Protein AF-A0A352L0N4-F1 (afdb_monomer_lite)

Secondary structure (DSSP, 8-state):
------------------HHHHHHHHHHHHHHHTT-TT--HHHHHHHHHHHHHHHHHH--------SSEEEEEE--SSTHHHHHHHHHT-TT--STTTTEEEEEEE----TT-TTHHHHHHHHHHHHHHTTSS-SSGGG--PPPEE-SSHHHHHHH-SEEEE--TT--

pLDDT: mean 77.25, std 16.48, range [34.75, 96.0]

Foldseek 3Di:
DDDDDPPPDDDDDPPPDPPVVVVVVVVVVVVVVVPDDDDPPVVVVVVVVVVVVVVVVPPDPPPPDDQAAEEEEEAQLDPCVLVVQCVLQWQPDDDPSRNYHYAEYEHDADPVDPCSVVSSVVRVVSLQVPQPDDPDPSRRTDRHYYDHDPVVRVVGGPYYDYDHPVRD

Radius of gyration: 30.78 Å; chains: 1; bounding box: 60×82×50 Å

Sequence (168 aa):
MRLQCHGKCCSDQPAEFPAELRLIILQQAIYLFFRGPEFSMSLWQTVFHASILTIAIFSSPQSGIADDFRIGILGIDNYGSVAYTEFLNRPRDEGDFAGVQVVAAWPVVSPDYPDSEKLQEQWKQQLLNLHQNPKDPLDTVPPIEIVNSLDELLAKCDGVMIFSLDGR

Structure (mmCIF, N/CA/C/O backbone):
data_AF-A0A352L0N4-F1
#
_entry.id   AF-A0A352L0N4-F1
#
loop_
_atom_site.group_PDB
_atom_site.id
_atom_site.type_symbol
_atom_site.label_atom_id
_atom_site.label_alt_id
_atom_site.label_comp_id
_atom_site.label_asym_id
_atom_site.label_entity_id
_atom_site.label_seq_id
_atom_site.pdbx_PDB_ins_code
_atom_site.Cartn_x
_atom_site.Cartn_y
_atom_site.Cartn_z
_atom_site.occupancy
_atom_site.B_iso_or_equiv
_atom_site.auth_seq_id
_atom_site.auth_comp_id
_atom_site.auth_asym_id
_atom_site.auth_atom_id
_atom_site.pdbx_PDB_model_num
ATOM 1 N N . MET A 1 1 ? -42.413 -60.903 -34.492 1.00 36.69 1 MET A N 1
ATOM 2 C CA . MET A 1 1 ? -42.782 -60.097 -33.310 1.00 36.69 1 MET A CA 1
ATOM 3 C C . MET A 1 1 ? -41.580 -60.096 -32.378 1.00 36.69 1 MET A C 1
ATOM 5 O O . MET A 1 1 ? -41.151 -61.165 -31.971 1.00 36.69 1 MET A O 1
ATOM 9 N N . ARG A 1 2 ? -40.950 -58.927 -32.194 1.00 35.44 2 ARG A N 1
ATOM 10 C CA . ARG A 1 2 ? -39.782 -58.703 -31.325 1.00 35.44 2 ARG A CA 1
ATOM 11 C C . ARG A 1 2 ? -40.119 -59.122 -29.894 1.00 35.44 2 ARG A C 1
ATOM 13 O O . ARG A 1 2 ? -41.038 -58.546 -29.325 1.00 35.44 2 ARG A O 1
ATOM 20 N N . LEU A 1 3 ? -39.335 -60.026 -29.318 1.00 34.75 3 LEU A N 1
ATOM 21 C CA . LEU A 1 3 ? -39.164 -60.129 -27.872 1.00 34.75 3 LEU A CA 1
ATOM 22 C C . LEU A 1 3 ? -37.663 -60.177 -27.592 1.00 34.75 3 LEU A C 1
ATOM 24 O O . LEU A 1 3 ? -36.931 -60.987 -28.159 1.00 34.75 3 LEU A O 1
ATOM 28 N N . GLN A 1 4 ? -37.232 -59.181 -26.822 1.00 37.12 4 GLN A N 1
ATOM 29 C CA . GLN A 1 4 ? -35.859 -58.850 -26.478 1.00 37.12 4 GLN A CA 1
ATOM 30 C C . GLN A 1 4 ? -35.063 -60.033 -25.914 1.00 37.12 4 GLN A C 1
ATOM 32 O O . GLN A 1 4 ? -35.543 -60.780 -25.065 1.00 37.12 4 GLN A O 1
ATOM 37 N N . CYS A 1 5 ? -33.782 -60.098 -26.285 1.00 36.62 5 CYS A N 1
ATOM 38 C CA . CYS A 1 5 ? -32.768 -60.762 -25.480 1.00 36.62 5 CYS A CA 1
ATOM 39 C C . CYS A 1 5 ? -32.762 -60.146 -24.069 1.00 36.62 5 CYS A C 1
ATOM 41 O O . CYS A 1 5 ? -32.379 -58.991 -23.892 1.00 36.62 5 CYS A O 1
ATOM 43 N N . HIS A 1 6 ? -33.153 -60.916 -23.058 1.00 43.44 6 HIS A N 1
ATOM 44 C CA . HIS A 1 6 ? -32.725 -60.705 -21.674 1.00 43.44 6 HIS A CA 1
ATOM 45 C C . HIS A 1 6 ? -31.901 -61.927 -21.264 1.00 43.44 6 HIS A C 1
ATOM 47 O O . HIS A 1 6 ? -32.293 -62.750 -20.439 1.00 43.44 6 HIS A O 1
ATOM 53 N N . GLY A 1 7 ? -30.762 -62.076 -21.946 1.00 41.41 7 GLY A N 1
ATOM 54 C CA . GLY A 1 7 ? -29.742 -63.058 -21.614 1.00 41.41 7 GLY A CA 1
ATOM 55 C C . GLY A 1 7 ? -29.094 -62.664 -20.296 1.00 41.41 7 GLY A C 1
ATOM 56 O O . GLY A 1 7 ? -28.171 -61.856 -20.271 1.00 41.41 7 GLY A O 1
ATOM 57 N N . LYS A 1 8 ? -29.598 -63.221 -19.193 1.00 43.47 8 LYS A N 1
ATOM 58 C CA . LYS A 1 8 ? -28.864 -63.266 -17.932 1.00 43.47 8 LYS A CA 1
ATOM 59 C C . LYS A 1 8 ? -27.649 -64.173 -18.145 1.00 43.47 8 LYS A C 1
ATOM 61 O O . LYS A 1 8 ? -27.758 -65.389 -18.028 1.00 43.47 8 LYS A O 1
ATOM 66 N N . CYS A 1 9 ? -26.512 -63.574 -18.495 1.00 36.41 9 CYS A N 1
ATOM 67 C CA . CYS A 1 9 ? -25.209 -64.189 -18.276 1.00 36.41 9 CYS A CA 1
ATOM 68 C C . CYS A 1 9 ? -25.047 -64.418 -16.771 1.00 36.41 9 CYS A C 1
ATOM 70 O O . CYS A 1 9 ? -25.049 -63.466 -15.991 1.00 36.41 9 CYS A O 1
ATOM 72 N N . CYS A 1 10 ? -24.919 -65.680 -16.370 1.00 38.50 10 CYS A N 1
ATOM 73 C CA . CYS A 1 10 ? -24.295 -66.017 -15.101 1.00 38.50 10 CYS A CA 1
ATOM 74 C C . CYS A 1 10 ? -22.790 -65.724 -15.180 1.00 38.50 10 CYS A C 1
ATOM 76 O O . CYS A 1 10 ? -22.154 -66.051 -16.176 1.00 38.50 10 CYS A O 1
ATOM 78 N N . SER A 1 11 ? -22.302 -65.131 -14.088 1.00 48.06 11 SER A N 1
ATOM 79 C CA . SER A 1 11 ? -20.929 -65.065 -13.566 1.00 48.06 11 SER A CA 1
ATOM 80 C C . SER A 1 11 ? -19.792 -64.655 -14.504 1.00 48.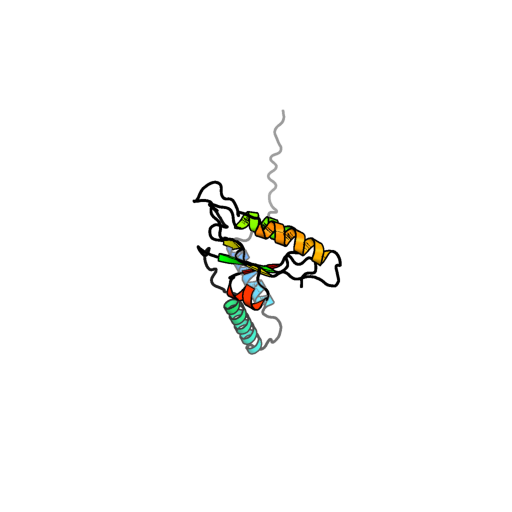06 11 SER A C 1
ATOM 82 O O . SER A 1 11 ? -19.257 -65.468 -15.245 1.00 48.06 11 SER A O 1
ATOM 84 N N . ASP A 1 12 ? -19.344 -63.411 -14.334 1.00 48.72 12 ASP A N 1
ATOM 85 C CA . ASP A 1 12 ? -18.036 -63.149 -13.716 1.00 48.72 12 ASP A CA 1
ATOM 86 C C . ASP A 1 12 ? -18.045 -61.718 -13.163 1.00 48.72 12 ASP A C 1
ATOM 88 O O . ASP A 1 12 ? -17.655 -60.750 -13.813 1.00 48.72 12 ASP A O 1
ATOM 92 N N . GLN A 1 13 ? -18.593 -61.565 -11.955 1.00 49.53 13 GLN A N 1
ATOM 93 C CA . GLN A 1 13 ? -18.420 -60.337 -11.185 1.00 49.53 13 GLN A CA 1
ATOM 94 C C . GLN A 1 13 ? -17.110 -60.479 -10.399 1.00 49.53 13 GLN A C 1
ATOM 96 O O . GLN A 1 13 ? -16.974 -61.465 -9.668 1.00 49.53 13 GLN A O 1
ATOM 101 N N . PRO A 1 14 ? -16.140 -59.552 -10.526 1.00 49.28 14 PRO A N 1
ATOM 102 C CA . PRO A 1 14 ? -14.970 -59.569 -9.660 1.00 49.28 14 PRO A CA 1
ATOM 103 C C . PRO A 1 14 ? -15.462 -59.439 -8.220 1.00 49.28 14 PRO A C 1
ATOM 105 O O . PRO A 1 14 ? -16.289 -58.575 -7.940 1.00 49.28 14 PRO A O 1
ATOM 108 N N . ALA A 1 15 ? -15.000 -60.331 -7.340 1.00 51.97 15 ALA A N 1
ATOM 109 C CA . ALA A 1 15 ? -15.407 -60.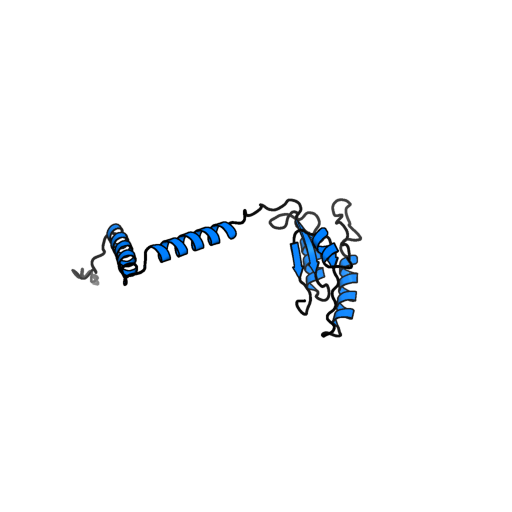387 -5.941 1.00 51.97 15 ALA A CA 1
ATOM 110 C C . ALA A 1 15 ? -15.374 -58.983 -5.317 1.00 51.97 15 ALA A C 1
ATOM 112 O O . ALA A 1 15 ? -14.309 -58.419 -5.055 1.00 51.97 15 ALA A O 1
ATOM 113 N N . GLU A 1 16 ? -16.552 -58.392 -5.131 1.00 54.41 16 GLU A N 1
ATOM 114 C CA . GLU A 1 16 ? -16.682 -57.060 -4.571 1.00 54.41 16 GLU A CA 1
ATOM 115 C C . GLU A 1 16 ? -16.522 -57.199 -3.059 1.00 54.41 16 GLU A C 1
ATOM 117 O O . GLU A 1 16 ? -17.453 -57.523 -2.323 1.00 54.41 16 GLU A O 1
ATOM 122 N N . PHE A 1 17 ? -15.275 -57.081 -2.604 1.00 58.28 17 PHE A N 1
ATOM 123 C CA . PHE A 1 17 ? -14.956 -57.190 -1.191 1.00 58.28 17 PHE A CA 1
ATOM 124 C C . PHE A 1 17 ? -15.689 -56.092 -0.401 1.00 58.28 17 PHE A C 1
ATOM 126 O O . PHE A 1 17 ? -15.662 -54.929 -0.824 1.00 58.28 17 PHE A O 1
ATOM 133 N N . PRO A 1 18 ? -16.313 -56.431 0.745 1.00 64.81 18 PRO A N 1
ATOM 134 C CA . PRO A 1 18 ? -17.021 -55.463 1.577 1.00 64.81 18 PRO A CA 1
ATOM 135 C C . PRO A 1 18 ? -16.088 -54.307 1.965 1.00 64.81 18 PRO A C 1
ATOM 137 O O . PRO A 1 18 ? -14.887 -54.512 2.145 1.00 64.81 18 PRO A O 1
ATOM 140 N N . ALA A 1 19 ? -16.625 -53.086 2.080 1.00 59.19 19 ALA A N 1
ATOM 141 C CA . ALA A 1 19 ? -15.852 -51.858 2.326 1.00 59.19 19 ALA A CA 1
ATOM 142 C C . ALA A 1 19 ? -14.904 -51.960 3.542 1.00 59.19 19 ALA A C 1
ATOM 144 O O . ALA A 1 19 ? -13.786 -51.449 3.508 1.00 59.19 19 ALA A O 1
ATOM 145 N N . GLU A 1 20 ? -15.320 -52.718 4.555 1.00 58.22 20 GLU A N 1
ATOM 146 C CA . GLU A 1 20 ? -14.542 -53.113 5.736 1.00 58.22 20 GLU A CA 1
ATOM 147 C C . GLU A 1 20 ? -13.204 -53.783 5.361 1.00 58.22 20 GLU A C 1
ATOM 149 O O . GLU A 1 20 ? -12.147 -53.472 5.908 1.00 58.22 20 GLU A O 1
ATOM 154 N N . LEU A 1 21 ? -13.219 -54.671 4.363 1.00 56.28 21 LEU A N 1
ATOM 155 C CA . LEU A 1 21 ? -12.042 -55.410 3.918 1.00 56.28 21 LEU A CA 1
ATOM 156 C C . LEU A 1 21 ? -11.104 -54.542 3.068 1.00 56.28 21 LEU A C 1
ATOM 158 O O . LEU A 1 21 ? -9.894 -54.748 3.098 1.00 56.28 21 LEU A O 1
ATOM 162 N N . ARG A 1 22 ? -11.630 -53.534 2.355 1.00 61.97 22 ARG A N 1
ATOM 163 C CA . ARG A 1 22 ? -10.803 -52.547 1.633 1.00 61.97 22 ARG A CA 1
ATOM 164 C C . ARG A 1 22 ? -9.991 -51.690 2.602 1.00 61.97 22 ARG A C 1
ATOM 166 O O . ARG A 1 22 ? -8.815 -51.450 2.346 1.00 61.97 22 ARG A O 1
ATOM 173 N N . LEU A 1 23 ? -10.596 -51.292 3.721 1.00 60.25 23 LEU A N 1
ATOM 174 C CA . LEU A 1 23 ? -9.931 -50.572 4.810 1.00 60.25 23 LEU A CA 1
ATOM 175 C C . LEU A 1 23 ? -8.853 -51.424 5.484 1.00 60.25 23 LEU A C 1
ATOM 177 O O . LEU A 1 23 ? -7.743 -50.941 5.686 1.00 60.25 23 LEU A O 1
ATOM 181 N N . ILE A 1 24 ? -9.125 -52.706 5.742 1.00 64.31 24 ILE A N 1
ATOM 182 C CA . ILE A 1 24 ? -8.130 -53.624 6.319 1.00 64.31 24 ILE A CA 1
ATOM 183 C C . ILE A 1 24 ? -6.965 -53.862 5.350 1.00 64.31 24 ILE A C 1
ATOM 185 O O . ILE A 1 24 ? -5.813 -53.859 5.777 1.00 64.31 24 ILE A O 1
ATOM 189 N N . ILE A 1 25 ? -7.227 -54.025 4.050 1.00 65.25 25 ILE A N 1
ATOM 190 C CA . ILE A 1 25 ? -6.171 -54.222 3.045 1.00 65.25 25 ILE A CA 1
ATOM 191 C C . ILE A 1 25 ? -5.328 -52.947 2.876 1.00 65.25 25 ILE A C 1
ATOM 193 O O . ILE A 1 25 ? -4.107 -53.049 2.804 1.00 65.25 25 ILE A O 1
ATOM 197 N N . LEU A 1 26 ? -5.932 -51.753 2.897 1.00 65.00 26 LEU A N 1
ATOM 198 C CA . LEU A 1 26 ? -5.203 -50.474 2.917 1.00 65.00 26 LEU A CA 1
ATOM 199 C C . LEU A 1 26 ? -4.365 -50.316 4.190 1.00 65.00 26 LEU A C 1
ATOM 201 O O . LEU A 1 26 ? -3.195 -49.947 4.117 1.00 65.00 26 LEU A O 1
ATOM 205 N N . GLN A 1 27 ? -4.929 -50.654 5.348 1.00 66.69 27 GLN A N 1
ATOM 206 C CA . GLN A 1 27 ? -4.236 -50.566 6.629 1.00 66.69 27 GLN A CA 1
ATOM 207 C C . GLN A 1 27 ? -3.076 -51.569 6.719 1.00 66.69 27 GLN A C 1
ATOM 209 O O . GLN A 1 27 ? -2.007 -51.224 7.221 1.00 66.69 27 GLN A O 1
ATOM 214 N N . GLN A 1 28 ? -3.228 -52.778 6.170 1.00 61.91 28 GLN A N 1
ATOM 215 C CA . GLN A 1 28 ? -2.142 -53.758 6.094 1.00 61.91 28 GLN A CA 1
ATOM 216 C C . GLN A 1 28 ? -1.099 -53.414 5.025 1.00 61.91 28 GLN A C 1
ATOM 218 O O . GLN A 1 28 ? 0.086 -53.638 5.257 1.00 61.91 28 GLN A O 1
ATOM 223 N N . ALA A 1 29 ? -1.489 -52.818 3.895 1.00 59.50 29 ALA A N 1
ATOM 224 C CA . ALA A 1 29 ? -0.552 -52.361 2.867 1.00 59.50 29 ALA A CA 1
ATOM 225 C C . ALA A 1 29 ? 0.318 -51.196 3.365 1.00 59.50 29 ALA A C 1
ATOM 227 O O . ALA A 1 29 ? 1.523 -51.196 3.128 1.00 59.50 29 ALA A O 1
ATOM 228 N N . ILE A 1 30 ? -0.259 -50.259 4.126 1.00 61.44 30 ILE A N 1
ATOM 229 C CA . ILE A 1 30 ? 0.482 -49.192 4.815 1.00 61.44 30 ILE A CA 1
ATOM 230 C C . ILE A 1 30 ? 1.436 -49.796 5.855 1.00 61.44 30 ILE A C 1
ATOM 232 O O . ILE A 1 30 ? 2.609 -49.435 5.904 1.00 61.44 30 ILE A O 1
ATOM 236 N N . TYR A 1 31 ? 0.972 -50.769 6.645 1.00 58.78 31 TYR A N 1
ATOM 237 C CA . TYR A 1 31 ? 1.802 -51.434 7.653 1.00 58.78 31 TYR A CA 1
ATOM 238 C C . TYR A 1 31 ? 2.969 -52.228 7.041 1.00 58.78 31 TYR A C 1
ATOM 240 O O . TYR A 1 31 ? 4.063 -52.235 7.596 1.00 58.78 31 TYR A O 1
ATOM 248 N N . LEU A 1 32 ? 2.768 -52.862 5.880 1.00 57.09 32 LEU A N 1
ATOM 249 C CA . LEU A 1 32 ? 3.817 -53.574 5.145 1.00 57.09 32 LEU A CA 1
ATOM 250 C C . LEU A 1 32 ? 4.762 -52.623 4.396 1.00 57.09 32 LEU A C 1
ATOM 252 O O . LEU A 1 32 ? 5.959 -52.896 4.348 1.00 57.09 32 LEU A O 1
ATOM 256 N N . PHE A 1 33 ? 4.271 -51.483 3.894 1.00 60.97 33 PHE A N 1
ATOM 257 C CA . PHE A 1 33 ? 5.111 -50.403 3.357 1.00 60.97 33 PHE A CA 1
ATOM 258 C C . PHE A 1 33 ? 6.024 -49.806 4.443 1.00 60.97 33 PHE A C 1
ATOM 260 O O . PHE A 1 33 ? 7.180 -49.488 4.178 1.00 60.97 33 PHE A O 1
ATOM 267 N N . PHE A 1 34 ? 5.550 -49.751 5.692 1.00 58.16 34 PHE A N 1
ATOM 268 C CA . PHE A 1 34 ? 6.340 -49.337 6.855 1.00 58.16 34 PHE A CA 1
ATOM 269 C C . PHE A 1 34 ? 7.201 -50.447 7.485 1.00 58.16 34 PHE A C 1
ATOM 271 O O . PHE A 1 34 ? 7.919 -50.182 8.447 1.00 58.16 34 PHE A O 1
ATOM 278 N N . ARG A 1 35 ? 7.189 -51.671 6.937 1.00 60.72 35 ARG A N 1
ATOM 279 C CA . ARG A 1 35 ? 7.970 -52.824 7.427 1.00 60.72 35 ARG A CA 1
ATOM 280 C C . ARG A 1 35 ? 9.213 -53.126 6.564 1.00 60.72 35 ARG A C 1
ATOM 282 O O . ARG A 1 35 ? 9.651 -54.272 6.497 1.00 60.72 35 ARG A O 1
ATOM 289 N N . GLY A 1 36 ? 9.765 -52.112 5.891 1.00 52.91 36 GLY A N 1
ATOM 290 C CA . GLY A 1 36 ? 11.082 -52.143 5.228 1.00 52.91 36 GLY A CA 1
ATOM 291 C C . GLY A 1 36 ? 12.245 -51.802 6.182 1.00 52.91 36 GLY A C 1
ATOM 292 O O . GLY A 1 36 ? 12.001 -51.276 7.263 1.00 52.91 36 GLY A O 1
ATOM 293 N N . PRO A 1 37 ? 13.501 -52.126 5.816 1.00 59.81 37 PRO A N 1
ATOM 294 C CA . PRO A 1 37 ? 14.515 -52.717 6.696 1.00 59.81 37 PRO A CA 1
ATOM 295 C C . PRO A 1 37 ? 15.044 -51.767 7.781 1.00 59.81 37 PRO A C 1
ATOM 297 O O . PRO A 1 37 ? 15.422 -50.643 7.482 1.00 59.81 37 PRO A O 1
ATOM 300 N N . GLU A 1 38 ? 15.103 -52.263 9.023 1.00 63.59 38 GLU A N 1
ATOM 301 C CA . GLU A 1 38 ? 15.930 -51.779 10.150 1.00 63.59 38 GLU A CA 1
ATOM 302 C C . GLU A 1 38 ? 16.066 -50.244 10.285 1.00 63.59 38 GLU A C 1
ATOM 304 O O . GLU A 1 38 ? 17.159 -49.707 10.475 1.00 63.59 38 GLU A O 1
ATOM 309 N N . PHE A 1 39 ? 14.959 -49.501 10.210 1.00 56.31 39 PHE A N 1
ATOM 310 C CA . PHE A 1 39 ? 14.968 -48.083 10.570 1.00 56.31 39 PHE A CA 1
ATOM 311 C C . PHE A 1 39 ? 14.881 -47.945 12.094 1.00 56.31 39 PHE A C 1
ATOM 313 O O . PHE A 1 39 ? 13.860 -48.254 12.705 1.00 56.31 39 PHE A O 1
ATOM 320 N N . SER A 1 40 ? 15.971 -47.483 12.714 1.00 68.44 40 SER A N 1
ATOM 321 C CA . SER A 1 40 ? 16.062 -47.224 14.157 1.00 68.44 40 SER A CA 1
ATOM 322 C C . SER A 1 40 ? 14.858 -46.415 14.658 1.00 68.44 40 SER A C 1
ATOM 324 O O . SER A 1 40 ? 14.572 -45.337 14.134 1.00 68.44 40 SER A O 1
ATOM 326 N N . MET A 1 41 ? 14.182 -46.903 15.708 1.00 62.41 41 MET A N 1
ATOM 327 C CA . MET A 1 41 ? 13.048 -46.244 16.386 1.00 62.41 41 MET A CA 1
ATOM 328 C C . MET A 1 41 ? 13.297 -44.757 16.704 1.00 62.41 41 MET A C 1
ATOM 330 O O . MET A 1 41 ? 12.360 -43.958 16.715 1.00 62.41 41 MET A O 1
ATOM 334 N N . SER A 1 42 ? 14.560 -44.376 16.920 1.00 70.12 42 SER A N 1
ATOM 335 C CA . SER A 1 42 ? 14.985 -42.992 17.153 1.00 70.12 42 SER A CA 1
ATOM 336 C C . SER A 1 42 ? 14.706 -42.072 15.959 1.00 70.12 42 SER A C 1
ATOM 338 O O . SER A 1 42 ? 14.293 -40.933 16.163 1.00 70.12 42 SER A O 1
ATOM 340 N N . LEU A 1 43 ? 14.872 -42.563 14.727 1.00 70.56 43 LEU A N 1
ATOM 341 C CA . LEU A 1 43 ? 14.665 -41.781 13.506 1.00 70.56 43 LEU A CA 1
ATOM 342 C C . LEU A 1 43 ? 13.176 -41.478 13.276 1.00 70.56 43 LEU A C 1
ATOM 344 O O . LEU A 1 43 ? 12.807 -40.421 12.778 1.00 70.56 43 LEU A O 1
ATOM 348 N N . TRP A 1 44 ? 12.302 -42.394 13.689 1.00 72.50 44 TRP A N 1
ATOM 349 C CA . TRP A 1 44 ? 10.856 -42.202 13.623 1.00 72.50 44 TRP A CA 1
ATOM 350 C C . TRP A 1 44 ? 10.352 -41.227 14.681 1.00 72.50 44 TRP A C 1
ATOM 352 O O . TRP A 1 44 ? 9.513 -40.378 14.385 1.00 72.50 44 TRP A O 1
ATOM 362 N N . GLN A 1 45 ? 10.898 -41.293 15.898 1.00 75.81 45 GLN A N 1
ATOM 363 C CA . GLN A 1 45 ? 10.604 -40.293 16.919 1.00 75.81 45 GLN A CA 1
ATOM 364 C C . GLN A 1 45 ? 11.040 -38.899 16.472 1.00 75.81 45 GLN A C 1
ATOM 366 O O . GLN A 1 45 ? 10.252 -37.969 16.606 1.00 75.81 45 GLN A O 1
ATOM 371 N N . THR A 1 46 ? 12.238 -38.723 15.912 1.00 79.06 46 THR A N 1
ATOM 372 C CA . THR A 1 46 ? 12.683 -37.390 15.476 1.00 79.06 46 THR A CA 1
ATOM 373 C C . THR A 1 46 ? 11.832 -36.843 14.337 1.00 79.06 46 THR A C 1
ATOM 375 O O . THR A 1 46 ? 11.451 -35.678 14.398 1.00 79.06 46 THR A O 1
ATOM 378 N N . VAL A 1 47 ? 11.456 -37.671 13.356 1.00 82.06 47 VAL A N 1
ATOM 379 C CA . VAL A 1 47 ? 10.554 -37.251 12.272 1.00 82.06 47 VAL A CA 1
ATOM 380 C C . VAL A 1 47 ? 9.184 -36.857 12.822 1.00 82.06 47 VAL A C 1
ATOM 382 O O . VAL A 1 47 ? 8.713 -35.770 12.511 1.00 82.06 47 VAL A O 1
ATOM 385 N N . PHE A 1 48 ? 8.577 -37.655 13.705 1.00 80.06 48 PHE A N 1
ATOM 386 C CA . PHE A 1 48 ? 7.283 -37.309 14.303 1.00 80.06 48 PHE A CA 1
ATOM 387 C C . PHE A 1 48 ? 7.326 -36.012 15.116 1.00 80.06 48 PHE A C 1
ATOM 389 O O . PHE A 1 48 ? 6.449 -35.165 14.955 1.00 80.06 48 PHE A O 1
ATOM 396 N N . HIS A 1 49 ? 8.344 -35.820 15.959 1.00 77.62 49 HIS A N 1
ATOM 397 C CA . HIS A 1 49 ? 8.479 -34.588 16.740 1.00 77.62 49 HIS A CA 1
ATOM 398 C C . HIS A 1 49 ? 8.769 -33.379 15.839 1.00 77.62 49 HIS A C 1
ATOM 400 O O . HIS A 1 49 ? 8.199 -32.314 16.062 1.00 77.62 49 HIS A O 1
ATOM 406 N N . ALA A 1 50 ? 9.586 -33.539 14.791 1.00 81.44 50 ALA A N 1
ATOM 407 C CA . ALA A 1 50 ? 9.838 -32.488 13.807 1.00 81.44 50 ALA A CA 1
ATOM 408 C C . ALA A 1 50 ? 8.565 -32.123 13.025 1.00 81.44 50 ALA A C 1
ATOM 410 O O . ALA A 1 50 ? 8.282 -30.942 12.820 1.00 81.44 50 ALA A O 1
ATOM 411 N N . SER A 1 51 ? 7.759 -33.114 12.636 1.00 79.06 51 SER A N 1
ATOM 412 C CA . SER A 1 51 ? 6.477 -32.894 11.962 1.00 79.06 51 SER A CA 1
ATOM 413 C C . SER A 1 51 ? 5.459 -32.202 12.871 1.00 79.06 51 SER A C 1
ATOM 415 O O . SER A 1 51 ? 4.822 -31.247 12.436 1.00 79.06 51 SER A O 1
ATOM 417 N N . ILE A 1 52 ? 5.346 -32.605 14.142 1.00 80.94 52 ILE A N 1
ATOM 418 C CA . ILE A 1 52 ? 4.462 -31.946 15.119 1.00 80.94 52 ILE A CA 1
ATOM 419 C C . ILE A 1 52 ? 4.913 -30.502 15.374 1.00 80.94 52 ILE A C 1
ATOM 421 O O . ILE A 1 52 ? 4.080 -29.598 15.377 1.00 80.94 52 ILE A O 1
ATOM 425 N N . LEU A 1 53 ? 6.221 -30.267 15.527 1.00 80.94 53 LEU A N 1
ATOM 426 C CA . LEU A 1 53 ? 6.772 -28.923 15.710 1.00 80.94 53 LEU A CA 1
ATOM 427 C C . LEU A 1 53 ? 6.491 -28.031 14.496 1.00 80.94 53 LEU A C 1
ATOM 429 O O . LEU A 1 53 ? 6.126 -26.872 14.656 1.00 80.94 53 LEU A O 1
ATOM 433 N N . THR A 1 54 ? 6.592 -28.58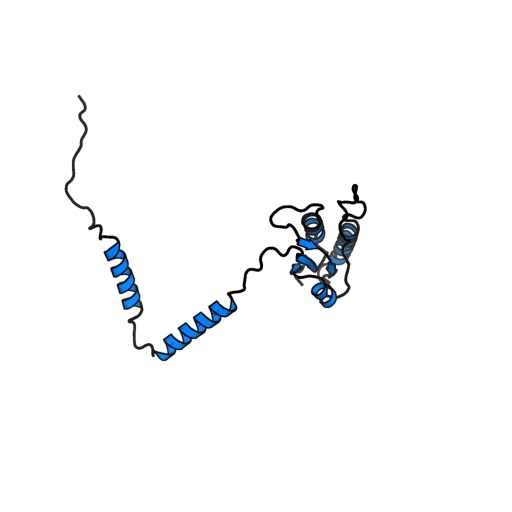1 13.287 1.00 75.12 54 THR A N 1
ATOM 434 C CA . THR A 1 54 ? 6.297 -27.843 12.055 1.00 75.12 54 THR A CA 1
ATOM 435 C C . THR A 1 54 ? 4.813 -27.473 11.991 1.00 75.12 54 THR A C 1
ATOM 437 O O . THR A 1 54 ? 4.483 -26.313 11.775 1.00 75.12 54 THR A O 1
ATOM 440 N N . ILE A 1 55 ? 3.901 -28.409 12.274 1.00 79.50 55 ILE A N 1
ATOM 441 C CA . ILE A 1 55 ? 2.452 -28.136 12.274 1.00 79.50 55 ILE A CA 1
ATOM 442 C C . ILE A 1 55 ? 2.071 -27.093 13.339 1.00 79.50 55 ILE A C 1
ATOM 444 O O . ILE A 1 55 ? 1.231 -26.230 13.080 1.00 79.50 55 ILE A O 1
ATOM 448 N N . ALA A 1 56 ? 2.709 -27.123 14.513 1.00 78.19 56 ALA A N 1
ATOM 449 C CA . ALA A 1 56 ? 2.465 -26.149 15.574 1.00 78.19 56 ALA A CA 1
ATOM 450 C C . ALA A 1 56 ? 2.886 -24.719 15.185 1.00 78.19 56 ALA A C 1
ATOM 452 O O . ALA A 1 56 ? 2.215 -23.769 15.575 1.00 78.19 56 ALA A O 1
ATOM 453 N N . ILE A 1 57 ? 3.950 -24.556 14.389 1.00 75.31 57 ILE A N 1
ATOM 454 C CA . ILE A 1 57 ? 4.420 -23.238 13.924 1.00 75.31 57 ILE A CA 1
ATOM 455 C C . ILE A 1 57 ? 3.488 -22.657 12.847 1.00 75.31 57 ILE A C 1
ATOM 457 O O . ILE A 1 57 ? 3.234 -21.456 12.841 1.00 75.31 57 ILE A O 1
ATOM 461 N N . PHE A 1 58 ? 2.948 -23.497 11.958 1.00 69.12 58 PHE A N 1
ATOM 462 C CA . PHE A 1 58 ? 2.056 -23.056 10.873 1.00 69.12 58 PHE A CA 1
ATOM 463 C C . PHE A 1 58 ? 0.582 -22.933 11.278 1.00 69.12 58 PHE A C 1
ATOM 465 O O . PHE A 1 58 ? -0.227 -22.428 10.501 1.00 69.12 58 PHE A O 1
ATOM 472 N N . SER A 1 59 ? 0.219 -23.359 12.488 1.00 67.56 59 SER A N 1
ATOM 473 C CA . SER A 1 59 ? -1.120 -23.149 13.042 1.00 67.56 59 SER A CA 1
ATOM 474 C C . SER A 1 59 ? -1.249 -21.717 13.565 1.00 67.56 59 SER A C 1
ATOM 476 O O . SER A 1 59 ? -1.350 -21.486 14.768 1.00 67.56 59 SER A O 1
ATOM 478 N N . SER A 1 60 ? -1.202 -20.730 12.670 1.00 68.19 60 SER A N 1
ATOM 479 C CA . SER A 1 60 ? -1.568 -19.363 13.030 1.00 68.19 60 SER A CA 1
ATOM 480 C C . SER A 1 60 ? -3.080 -19.308 13.273 1.00 68.19 60 SER A C 1
ATOM 482 O O . SER A 1 60 ? -3.838 -19.805 12.435 1.00 68.19 60 SER A O 1
ATOM 484 N N . PRO A 1 61 ? -3.556 -18.730 14.392 1.00 62.25 61 PRO A N 1
ATOM 485 C CA . PRO A 1 61 ? -4.972 -18.439 14.532 1.00 62.25 61 PRO A CA 1
ATOM 486 C C . PRO A 1 61 ? -5.366 -17.500 13.392 1.00 62.25 61 PRO A C 1
ATOM 488 O O . PRO A 1 61 ? -4.763 -16.445 13.202 1.00 62.25 61 PRO A O 1
ATOM 491 N N . GLN A 1 62 ? -6.351 -17.916 12.604 1.00 58.28 62 GLN A N 1
ATOM 492 C CA . GLN A 1 62 ? -6.936 -17.079 11.571 1.00 58.28 62 GLN A CA 1
ATOM 493 C C . GLN A 1 62 ? -7.725 -15.987 12.299 1.00 58.28 62 GLN A C 1
ATOM 495 O O . GLN A 1 62 ? -8.836 -16.228 12.771 1.00 58.28 62 GLN A O 1
ATOM 500 N N . SER A 1 63 ? -7.103 -14.822 12.493 1.00 56.78 63 SER A N 1
ATOM 501 C CA . SER A 1 63 ? -7.791 -13.648 13.020 1.00 56.78 63 SER A CA 1
ATOM 502 C C . SER A 1 63 ? -8.972 -13.359 12.097 1.00 56.78 63 SER A C 1
ATOM 504 O O . SER A 1 63 ? -8.789 -13.193 10.891 1.00 56.78 63 SER A O 1
ATOM 506 N N . GLY A 1 64 ? -10.188 -13.383 12.649 1.00 58.47 64 GLY A N 1
ATOM 507 C CA . GLY A 1 64 ? -11.380 -12.936 11.932 1.00 58.47 64 GLY A CA 1
ATOM 508 C C . GLY A 1 64 ? -11.192 -11.502 11.441 1.00 58.47 64 GLY A C 1
ATOM 509 O O . GLY A 1 64 ? -10.375 -10.777 12.010 1.00 58.47 64 GLY A O 1
ATOM 510 N N . ILE A 1 65 ? -11.918 -11.148 10.373 1.00 56.34 65 ILE A N 1
ATOM 511 C CA . ILE A 1 65 ? -11.928 -9.827 9.723 1.00 56.34 65 ILE A CA 1
ATOM 512 C C . ILE A 1 65 ? -11.788 -8.749 10.797 1.00 56.34 65 ILE A C 1
ATOM 514 O O . ILE A 1 65 ? -12.659 -8.607 11.655 1.00 56.34 65 ILE A O 1
ATOM 518 N N . ALA A 1 66 ? -10.633 -8.084 10.817 1.00 59.25 66 ALA A N 1
ATOM 519 C CA . ALA A 1 66 ? -10.417 -6.979 11.726 1.00 59.25 66 ALA A CA 1
ATOM 520 C C . ALA A 1 66 ? -11.323 -5.843 11.253 1.00 59.25 66 ALA A C 1
ATOM 522 O O . ALA A 1 66 ? -11.232 -5.447 10.094 1.00 59.25 66 ALA A O 1
ATOM 523 N N . ASP A 1 67 ? -12.164 -5.324 12.150 1.00 68.81 67 ASP A N 1
ATOM 524 C CA . ASP A 1 67 ? -13.055 -4.184 11.882 1.00 68.81 67 ASP A CA 1
ATOM 525 C C . ASP A 1 67 ? -12.290 -2.910 11.436 1.00 68.81 67 ASP A C 1
ATOM 527 O O . ASP A 1 67 ? -12.909 -1.926 11.040 1.00 68.81 67 ASP A O 1
ATOM 531 N N . ASP A 1 68 ? -10.951 -2.928 11.487 1.00 82.25 68 ASP A N 1
ATOM 532 C CA . ASP A 1 68 ? -10.044 -1.896 10.978 1.00 82.25 68 ASP A CA 1
ATOM 533 C C . ASP A 1 68 ? -8.687 -2.525 10.589 1.00 82.25 68 ASP A C 1
ATOM 535 O O . ASP A 1 68 ? -7.786 -2.663 11.419 1.00 82.25 68 ASP A O 1
ATOM 539 N N . PHE A 1 69 ? -8.547 -2.986 9.342 1.00 90.06 69 PHE A N 1
ATOM 540 C CA . PHE A 1 69 ? -7.288 -3.497 8.791 1.00 90.06 69 PHE A CA 1
ATOM 541 C C . PHE A 1 69 ? -6.643 -2.449 7.884 1.00 90.06 69 PHE A C 1
ATOM 543 O O . PHE A 1 69 ? -7.157 -2.125 6.809 1.00 90.06 69 PHE A O 1
ATOM 550 N N . ARG A 1 70 ? -5.479 -1.936 8.287 1.00 93.50 70 ARG A N 1
ATOM 551 C CA . ARG A 1 70 ? -4.817 -0.834 7.584 1.00 93.50 70 ARG A CA 1
ATOM 552 C C . ARG A 1 70 ? -3.764 -1.358 6.624 1.00 93.50 70 ARG A C 1
ATOM 554 O O . ARG A 1 70 ? -2.881 -2.126 6.999 1.00 93.50 70 ARG A O 1
ATOM 561 N N . ILE A 1 71 ? -3.809 -0.887 5.390 1.00 94.94 71 ILE A N 1
ATOM 562 C CA . ILE A 1 71 ? -2.905 -1.279 4.316 1.00 94.94 71 ILE A CA 1
ATOM 563 C C . ILE A 1 71 ? -1.972 -0.123 3.965 1.00 94.94 71 ILE A C 1
ATOM 565 O O . ILE A 1 71 ? -2.390 1.026 3.809 1.00 94.94 71 ILE A O 1
ATOM 569 N N . GLY A 1 72 ? -0.688 -0.442 3.838 1.00 95.94 72 GLY A N 1
ATOM 570 C CA . GLY A 1 72 ? 0.335 0.430 3.282 1.00 95.94 72 GLY A CA 1
ATOM 571 C C . GLY A 1 72 ? 0.642 0.055 1.835 1.00 95.94 72 GLY A C 1
ATOM 572 O O . GLY A 1 72 ? 0.657 -1.126 1.489 1.00 95.94 72 GLY A O 1
ATOM 573 N N . ILE A 1 73 ? 0.920 1.040 0.986 1.00 95.50 73 ILE A N 1
ATOM 574 C CA . ILE A 1 73 ? 1.403 0.810 -0.381 1.00 95.50 73 ILE A CA 1
ATOM 575 C C . ILE A 1 73 ? 2.911 1.027 -0.444 1.00 95.50 73 ILE A C 1
ATOM 577 O O . ILE A 1 73 ? 3.412 2.077 -0.049 1.00 95.50 73 ILE A O 1
ATOM 581 N N . LEU A 1 74 ? 3.623 0.048 -0.994 1.00 94.19 74 LEU A N 1
ATOM 582 C CA . LEU A 1 74 ? 5.046 0.122 -1.294 1.00 94.19 74 LEU A CA 1
ATOM 583 C C . LEU A 1 74 ? 5.240 0.218 -2.809 1.00 94.19 74 LEU A C 1
ATOM 585 O O . LEU A 1 74 ? 4.922 -0.718 -3.546 1.00 94.19 74 LEU A O 1
ATOM 589 N N . GLY A 1 75 ? 5.783 1.350 -3.259 1.00 91.12 75 GLY A N 1
ATOM 590 C CA . GLY A 1 75 ? 5.969 1.649 -4.677 1.00 91.12 75 GLY A CA 1
ATOM 591 C C . GLY A 1 75 ? 4.670 2.128 -5.328 1.00 91.12 75 GLY A C 1
ATOM 592 O O . GLY A 1 75 ? 3.640 1.462 -5.271 1.00 91.12 75 GLY A O 1
ATOM 593 N N . ILE A 1 76 ? 4.713 3.306 -5.949 1.00 91.44 76 ILE A N 1
ATOM 594 C CA . ILE A 1 76 ? 3.547 3.945 -6.584 1.00 91.44 76 ILE A CA 1
ATOM 595 C C . ILE A 1 76 ? 3.792 4.229 -8.070 1.00 91.44 76 ILE A C 1
ATOM 597 O O . ILE A 1 76 ? 3.188 5.123 -8.642 1.00 91.44 76 ILE A O 1
ATOM 601 N N . ASP A 1 77 ? 4.692 3.494 -8.716 1.00 88.62 77 ASP A N 1
ATOM 602 C CA . ASP A 1 77 ? 5.030 3.660 -10.136 1.00 88.62 77 ASP A CA 1
ATOM 603 C C . ASP A 1 77 ? 4.115 2.850 -11.083 1.00 88.62 77 ASP A C 1
ATOM 605 O O . ASP A 1 77 ? 4.198 2.984 -12.304 1.00 88.62 77 ASP A O 1
ATOM 609 N N . ASN A 1 78 ? 3.163 2.091 -10.534 1.00 89.50 78 ASN A N 1
ATOM 610 C CA . ASN A 1 78 ? 2.145 1.338 -11.266 1.00 89.50 78 ASN A CA 1
ATOM 611 C C . ASN A 1 78 ? 0.719 1.840 -10.965 1.00 89.50 78 ASN A C 1
ATOM 613 O O . ASN A 1 78 ? 0.379 2.128 -9.815 1.00 89.50 78 ASN A O 1
ATOM 617 N N . TYR A 1 79 ? -0.156 1.820 -11.979 1.00 90.00 79 TYR A N 1
ATOM 618 C CA . TYR A 1 79 ? -1.587 2.155 -11.876 1.00 90.00 79 TYR A CA 1
ATOM 619 C C . TYR A 1 79 ? -2.327 1.351 -10.794 1.00 90.00 79 TYR A C 1
ATOM 621 O O . TYR A 1 79 ? -3.287 1.846 -10.204 1.00 90.00 79 TYR A O 1
ATOM 629 N N . GLY A 1 80 ? -1.863 0.130 -10.495 1.00 91.50 80 GLY A N 1
ATOM 630 C CA . GLY A 1 80 ? -2.420 -0.699 -9.424 1.00 91.50 80 GLY A CA 1
ATOM 631 C C . GLY A 1 80 ? -2.508 0.033 -8.080 1.00 91.50 80 GLY A C 1
ATOM 632 O O . GLY A 1 80 ? -3.522 -0.078 -7.398 1.00 91.50 80 GLY A O 1
ATOM 633 N N . SER A 1 81 ? -1.519 0.867 -7.749 1.00 92.31 81 SER A N 1
ATOM 634 C CA . SER A 1 81 ? -1.527 1.653 -6.508 1.00 92.31 81 SER A CA 1
ATOM 635 C C . SER A 1 81 ? -2.779 2.532 -6.371 1.00 92.31 81 SER A C 1
ATOM 637 O O . SER A 1 81 ? -3.406 2.557 -5.315 1.00 92.31 81 SER A O 1
ATOM 639 N N . VAL A 1 82 ? -3.208 3.182 -7.454 1.00 93.31 82 VAL A N 1
ATOM 640 C CA . VAL A 1 82 ? -4.400 4.043 -7.478 1.00 93.31 82 VAL A CA 1
ATOM 641 C C . VAL A 1 82 ? -5.677 3.208 -7.509 1.00 93.31 82 VAL A C 1
ATOM 643 O O . VAL A 1 82 ? -6.576 3.439 -6.707 1.00 93.31 82 VAL A O 1
ATOM 646 N N . ALA A 1 83 ? -5.746 2.209 -8.392 1.00 93.44 83 ALA A N 1
ATOM 647 C CA . ALA A 1 83 ? -6.959 1.418 -8.603 1.00 93.44 83 ALA A CA 1
ATOM 648 C C . ALA A 1 83 ? -7.387 0.628 -7.358 1.00 93.44 83 ALA A C 1
ATOM 650 O O . ALA A 1 83 ? -8.569 0.584 -7.021 1.00 93.44 83 ALA A O 1
ATOM 651 N N . TYR A 1 84 ? -6.429 0.011 -6.662 1.00 93.00 84 TYR A N 1
ATOM 652 C CA . TYR A 1 84 ? -6.728 -0.730 -5.439 1.00 93.00 84 TYR A CA 1
ATOM 653 C C . TYR A 1 84 ? -7.046 0.201 -4.273 1.00 93.00 84 TYR A C 1
ATOM 655 O O . TYR A 1 84 ? -7.904 -0.133 -3.464 1.00 93.00 84 TYR A O 1
ATOM 663 N N . THR A 1 85 ? -6.436 1.386 -4.216 1.00 93.38 85 THR A N 1
ATOM 664 C CA . THR A 1 85 ? -6.809 2.384 -3.208 1.00 93.38 85 THR A CA 1
ATOM 665 C C . THR A 1 85 ? -8.227 2.898 -3.423 1.00 93.38 85 THR A C 1
ATOM 667 O O . THR A 1 85 ? -9.002 2.965 -2.478 1.00 93.38 85 THR A O 1
ATOM 670 N N . GLU A 1 86 ? -8.612 3.200 -4.665 1.00 91.50 86 GLU A N 1
ATOM 671 C CA . GLU A 1 86 ? -9.992 3.572 -5.000 1.00 91.50 86 GLU A CA 1
ATOM 672 C C . GLU A 1 86 ? -10.984 2.440 -4.692 1.00 91.50 86 GLU A C 1
ATOM 674 O O . GLU A 1 86 ? -12.132 2.707 -4.351 1.00 91.50 86 GLU A O 1
ATOM 679 N N . PHE A 1 87 ? -10.563 1.177 -4.815 1.00 90.94 87 PHE A N 1
ATOM 680 C CA . PHE A 1 87 ? -11.395 0.021 -4.487 1.00 90.94 87 PHE A CA 1
ATOM 681 C C . PHE A 1 87 ? -11.566 -0.197 -2.980 1.00 90.94 87 PHE A C 1
ATOM 683 O O . PHE A 1 87 ? -12.682 -0.472 -2.563 1.00 90.94 87 PHE A O 1
ATOM 690 N N . LEU A 1 88 ? -10.486 -0.098 -2.200 1.00 91.00 88 LEU A N 1
ATOM 691 C CA . LEU A 1 88 ? -10.473 -0.403 -0.764 1.00 91.00 88 LEU A CA 1
ATOM 692 C C . LEU A 1 88 ? -10.901 0.777 0.109 1.00 91.00 88 LEU A C 1
ATOM 694 O O . LEU A 1 88 ? -11.362 0.589 1.221 1.00 91.00 88 LEU A O 1
ATOM 698 N N . ASN A 1 89 ? -10.742 2.009 -0.369 1.00 91.31 89 ASN A N 1
ATOM 699 C CA . ASN A 1 89 ? -11.143 3.191 0.388 1.00 91.31 89 ASN A CA 1
ATOM 700 C C . ASN A 1 89 ? -12.542 3.664 -0.021 1.00 91.31 89 ASN A C 1
ATOM 702 O O . ASN A 1 89 ? -12.809 4.869 -0.003 1.00 91.31 89 ASN A O 1
ATOM 706 N N . ARG A 1 90 ? -13.425 2.760 -0.462 1.00 87.25 90 ARG A N 1
ATOM 707 C CA . ARG A 1 90 ? -14.767 3.156 -0.890 1.00 87.25 90 ARG A CA 1
ATOM 708 C C . ARG A 1 90 ? -15.598 3.567 0.320 1.00 87.25 90 ARG A C 1
ATOM 710 O O . ARG A 1 90 ? -15.563 2.911 1.361 1.00 87.25 90 ARG A O 1
ATOM 717 N N . PRO A 1 91 ? -16.392 4.641 0.202 1.00 78.75 91 PRO A N 1
ATOM 718 C CA . PRO A 1 91 ? -17.323 4.983 1.258 1.00 78.75 91 PRO A CA 1
ATOM 719 C C . PRO A 1 91 ? -18.385 3.883 1.367 1.00 78.75 91 PRO A C 1
ATOM 721 O O . PRO A 1 91 ? -18.951 3.467 0.355 1.00 78.75 91 PRO A O 1
ATOM 724 N N . ARG A 1 92 ? -18.678 3.454 2.602 1.00 74.81 92 ARG A N 1
ATOM 725 C CA . ARG A 1 92 ? -19.653 2.390 2.914 1.00 74.81 92 ARG A CA 1
ATOM 726 C C . ARG A 1 92 ? -19.298 1.040 2.281 1.00 74.81 92 ARG A C 1
ATOM 728 O O . ARG A 1 92 ? -20.140 0.419 1.636 1.00 74.81 92 ARG A O 1
ATOM 735 N N . ASP A 1 93 ? -18.061 0.594 2.478 1.00 77.69 93 ASP A N 1
ATOM 736 C CA . ASP A 1 93 ? -17.676 -0.758 2.080 1.00 77.69 93 ASP A CA 1
ATOM 737 C C . ASP A 1 93 ? -18.451 -1.819 2.878 1.00 77.69 93 ASP A C 1
ATOM 739 O O . ASP A 1 93 ? -18.502 -1.806 4.110 1.00 77.69 93 ASP A O 1
ATOM 743 N N . GLU A 1 94 ? -19.069 -2.743 2.145 1.00 73.88 94 GLU A N 1
ATOM 744 C CA . GLU A 1 94 ? -19.834 -3.878 2.657 1.00 73.88 94 GLU A CA 1
ATOM 745 C C . GLU A 1 94 ? -19.258 -5.178 2.068 1.00 73.88 94 GLU A C 1
ATOM 747 O O . GLU A 1 94 ? -18.820 -5.217 0.917 1.00 73.88 94 GLU A O 1
ATOM 752 N N . GLY A 1 95 ? -19.288 -6.272 2.835 1.00 81.69 95 GLY A N 1
ATOM 753 C CA . GLY A 1 95 ? -18.806 -7.587 2.395 1.00 81.69 95 GLY A CA 1
ATOM 754 C C . GLY A 1 95 ? -17.408 -7.931 2.910 1.00 81.69 95 GLY A C 1
ATOM 755 O O . GLY A 1 95 ? -17.018 -7.501 3.992 1.00 81.69 95 GLY A O 1
ATOM 756 N N . ASP A 1 96 ? -16.663 -8.736 2.147 1.00 82.81 96 ASP A N 1
ATOM 757 C CA . ASP A 1 96 ? -15.407 -9.360 2.603 1.00 82.81 96 ASP A CA 1
ATOM 758 C C . ASP A 1 96 ? -14.267 -8.362 2.885 1.00 82.81 96 ASP A C 1
ATOM 760 O O . ASP A 1 96 ? -13.330 -8.693 3.608 1.00 82.81 96 ASP A O 1
ATOM 764 N N . PHE A 1 97 ? -14.344 -7.149 2.324 1.00 83.38 97 PHE A N 1
ATOM 765 C CA . PHE A 1 97 ? -13.360 -6.075 2.517 1.00 83.38 97 PHE A 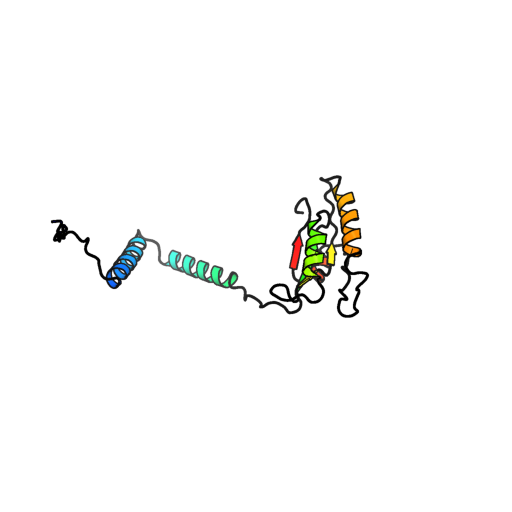CA 1
ATOM 766 C C . PHE A 1 97 ? -13.842 -4.974 3.473 1.00 83.38 97 PHE A C 1
ATOM 768 O O . PHE A 1 97 ? -13.172 -3.955 3.614 1.00 83.38 97 PHE A O 1
ATOM 775 N N . ALA A 1 98 ? -14.984 -5.163 4.143 1.00 84.94 98 ALA A N 1
ATOM 776 C CA . ALA A 1 98 ? -15.460 -4.204 5.133 1.00 84.94 98 ALA A CA 1
ATOM 777 C C . ALA A 1 98 ? -14.411 -4.023 6.247 1.00 84.94 98 ALA A C 1
ATOM 779 O O . ALA A 1 98 ? -13.949 -4.999 6.836 1.00 84.94 98 ALA A O 1
ATOM 780 N N . GLY A 1 99 ? -14.029 -2.770 6.511 1.00 84.62 99 GLY A N 1
ATOM 781 C CA . GLY A 1 99 ? -13.002 -2.419 7.500 1.00 84.62 99 GLY A CA 1
ATOM 782 C C . GLY A 1 99 ? -11.564 -2.431 6.971 1.00 84.62 99 GLY A C 1
ATOM 783 O O . GLY A 1 99 ? -10.651 -2.081 7.710 1.00 84.62 99 GLY A O 1
ATOM 784 N N . VAL A 1 100 ? -11.328 -2.789 5.705 1.00 90.19 100 VAL A N 1
ATOM 785 C CA . VAL A 1 100 ? -9.996 -2.717 5.088 1.00 90.19 100 VAL A CA 1
ATOM 786 C C . VAL A 1 100 ? -9.799 -1.347 4.449 1.00 90.19 100 VAL A C 1
ATOM 788 O O . VAL A 1 100 ? -10.623 -0.932 3.649 1.00 90.19 100 VAL A O 1
ATOM 791 N N . GLN A 1 101 ? -8.696 -0.658 4.745 1.00 91.75 101 GLN A N 1
ATOM 792 C CA . GLN A 1 101 ? -8.411 0.654 4.153 1.00 91.75 101 GLN A CA 1
ATOM 793 C C . GLN A 1 101 ? -6.921 0.884 3.913 1.00 91.75 101 GLN A C 1
ATOM 795 O O . GLN A 1 101 ? -6.072 0.504 4.713 1.00 91.75 101 GLN A O 1
ATOM 800 N N . VAL A 1 102 ? -6.592 1.571 2.826 1.00 94.25 102 VAL A N 1
ATOM 801 C CA . VAL A 1 102 ? -5.254 2.083 2.533 1.00 94.25 102 VAL A CA 1
ATOM 802 C C . VAL A 1 102 ? -5.040 3.402 3.271 1.00 94.25 102 VAL A C 1
ATOM 804 O O . VAL A 1 102 ? -5.761 4.373 3.043 1.00 94.25 102 VAL A O 1
ATOM 807 N N . VAL A 1 103 ? -4.017 3.456 4.124 1.00 94.56 103 VAL A N 1
ATOM 808 C CA . VAL A 1 103 ? -3.748 4.616 4.997 1.00 94.56 103 VAL A CA 1
ATOM 809 C C . VAL A 1 103 ? -2.492 5.391 4.614 1.00 94.56 103 VAL A C 1
ATOM 811 O O . VAL A 1 103 ? -2.416 6.600 4.831 1.00 94.56 103 VAL A O 1
ATOM 814 N N . ALA A 1 104 ? -1.498 4.712 4.044 1.00 95.62 104 ALA A N 1
ATOM 815 C CA . ALA A 1 104 ? -0.202 5.304 3.749 1.00 95.62 104 ALA A CA 1
ATOM 816 C C . ALA A 1 104 ? 0.426 4.703 2.489 1.00 95.62 104 ALA A C 1
ATOM 818 O O . ALA A 1 104 ? 0.166 3.552 2.137 1.00 95.62 104 ALA A O 1
ATOM 819 N N . ALA A 1 105 ? 1.282 5.473 1.826 1.00 95.25 105 ALA A N 1
ATOM 820 C CA . ALA A 1 105 ? 2.046 5.029 0.670 1.00 95.25 105 ALA A CA 1
ATOM 821 C C . ALA A 1 105 ? 3.492 5.532 0.740 1.00 95.25 105 ALA A C 1
ATOM 823 O O . ALA A 1 105 ? 3.740 6.709 1.003 1.00 95.25 105 ALA A O 1
ATOM 824 N N . TRP A 1 106 ? 4.447 4.646 0.466 1.00 94.62 106 TRP A N 1
ATOM 825 C CA . TRP A 1 106 ? 5.861 4.979 0.345 1.00 94.62 106 TRP A CA 1
ATOM 826 C C . TRP A 1 106 ? 6.281 4.959 -1.135 1.00 94.62 106 TRP A C 1
ATOM 828 O O . TRP A 1 106 ? 6.242 3.898 -1.771 1.00 94.62 106 TRP A O 1
ATOM 838 N N . PRO A 1 107 ? 6.656 6.114 -1.715 1.00 91.69 107 PRO A N 1
ATOM 839 C CA . PRO A 1 107 ? 7.140 6.189 -3.082 1.00 91.69 107 PRO A CA 1
ATOM 840 C C . PRO A 1 107 ? 8.548 5.602 -3.184 1.00 91.69 107 PRO A C 1
ATOM 842 O O . PRO A 1 107 ? 9.475 6.060 -2.517 1.00 91.69 107 PRO A O 1
ATOM 845 N N . VAL A 1 108 ? 8.705 4.616 -4.061 1.00 87.25 108 VAL A N 1
ATOM 846 C CA . VAL A 1 108 ? 9.990 4.006 -4.403 1.00 87.25 108 VAL A CA 1
ATOM 847 C C . VAL A 1 108 ? 10.165 4.128 -5.909 1.00 87.25 108 VAL A C 1
ATOM 849 O O . VAL A 1 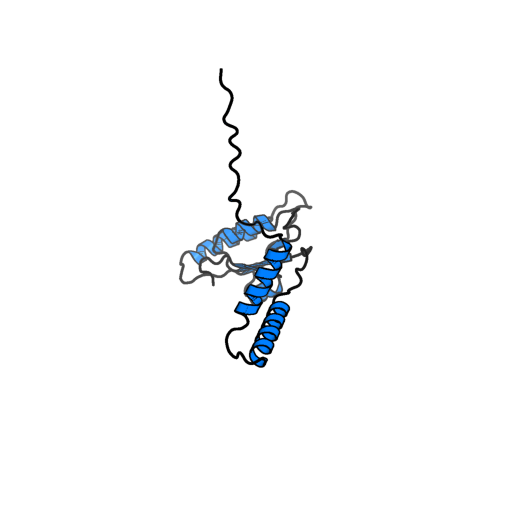108 ? 9.283 3.722 -6.665 1.00 87.25 108 VAL A O 1
ATOM 852 N N . VAL A 1 109 ? 11.307 4.674 -6.325 1.00 82.75 109 VAL A N 1
ATOM 853 C CA . VAL A 1 109 ? 11.701 4.784 -7.734 1.00 82.75 109 VAL A CA 1
ATOM 854 C C . VAL A 1 109 ? 12.684 3.677 -8.085 1.00 82.75 109 VAL A C 1
ATOM 856 O O . VAL A 1 109 ? 13.573 3.359 -7.290 1.00 82.75 109 VAL A O 1
ATOM 859 N N . SER A 1 110 ? 12.559 3.112 -9.285 1.00 81.44 110 SER A N 1
ATOM 860 C CA . SER A 1 110 ? 13.580 2.211 -9.825 1.00 81.44 110 SER A CA 1
ATOM 861 C C . SER A 1 110 ? 14.568 2.998 -10.697 1.00 81.44 110 SER A C 1
ATOM 863 O O . SER A 1 110 ? 14.146 3.599 -11.686 1.00 81.44 110 SER A O 1
ATOM 865 N N . PRO A 1 111 ? 15.880 2.985 -10.390 1.00 82.00 111 PRO A N 1
ATOM 866 C CA . PRO A 1 111 ? 16.896 3.613 -11.238 1.00 82.00 111 PRO A CA 1
ATOM 867 C C . PRO A 1 111 ? 17.079 2.888 -12.581 1.00 82.00 111 PRO A C 1
ATOM 869 O O . PRO A 1 111 ? 17.607 3.471 -13.526 1.00 82.00 111 PRO A O 1
ATOM 872 N N . ASP A 1 112 ? 16.636 1.632 -12.673 1.00 83.75 112 ASP A N 1
ATOM 873 C CA . ASP A 1 112 ? 16.746 0.808 -13.877 1.00 83.75 112 ASP A CA 1
ATOM 874 C C . ASP A 1 112 ? 15.627 1.113 -14.890 1.00 83.75 112 ASP A C 1
ATOM 876 O O . ASP A 1 112 ? 15.735 0.760 -16.068 1.00 83.75 112 ASP A O 1
ATOM 880 N N . TYR A 1 113 ? 14.565 1.804 -14.455 1.00 82.38 113 TYR A N 1
ATOM 881 C CA . TYR A 1 113 ? 13.429 2.182 -15.288 1.00 82.38 113 TYR A CA 1
ATOM 882 C C . TYR A 1 113 ? 13.268 3.714 -15.342 1.00 82.38 113 TYR A C 1
ATOM 884 O O . TYR A 1 113 ? 12.669 4.305 -14.445 1.00 82.38 113 TYR A O 1
ATOM 892 N N . PRO A 1 114 ? 13.750 4.380 -16.411 1.00 81.75 114 PRO A N 1
ATOM 893 C CA . PRO A 1 114 ? 13.780 5.845 -16.504 1.00 81.75 114 PRO A CA 1
ATOM 894 C C . PRO A 1 114 ? 12.411 6.525 -16.380 1.00 81.75 114 PRO A C 1
ATOM 896 O O . PRO A 1 114 ? 12.316 7.655 -15.908 1.00 81.75 114 PRO A O 1
ATOM 899 N N . ASP A 1 115 ? 11.340 5.841 -16.789 1.00 85.62 115 ASP A N 1
ATOM 900 C CA . ASP A 1 115 ? 9.977 6.366 -16.696 1.00 85.62 115 ASP A CA 1
ATOM 901 C C . ASP A 1 115 ? 9.364 6.194 -15.289 1.00 85.62 115 ASP A C 1
ATOM 903 O O . ASP A 1 115 ? 8.287 6.735 -15.035 1.00 85.62 115 ASP A O 1
ATOM 907 N N . SER A 1 116 ? 10.037 5.496 -14.357 1.00 85.19 116 SER A N 1
ATOM 908 C CA . SER A 1 116 ? 9.548 5.243 -12.987 1.00 85.19 116 SER A CA 1
ATOM 909 C C . SER A 1 116 ? 9.274 6.552 -12.251 1.00 85.19 116 SER A C 1
ATOM 911 O O . SER A 1 116 ? 8.199 6.717 -11.687 1.00 85.19 116 SER A O 1
ATOM 913 N N . GLU A 1 117 ? 10.174 7.536 -12.342 1.00 87.62 117 GLU A N 1
ATOM 914 C CA . GLU A 1 117 ? 9.996 8.844 -11.694 1.00 87.62 117 GLU A CA 1
ATOM 915 C C . GLU A 1 117 ? 8.763 9.590 -12.221 1.00 87.62 117 GLU A C 1
ATOM 917 O O . GLU A 1 117 ? 7.984 10.163 -11.455 1.00 87.62 117 GLU A O 1
ATOM 922 N N . LYS A 1 118 ? 8.557 9.553 -13.542 1.00 90.88 118 LYS A N 1
ATOM 923 C CA . LYS A 1 118 ? 7.424 10.212 -14.196 1.00 90.88 118 LYS A CA 1
ATOM 924 C C . LYS A 1 118 ? 6.102 9.544 -13.823 1.00 90.88 118 LYS A C 1
ATOM 926 O O . LYS A 1 118 ? 5.128 10.241 -13.538 1.00 90.88 118 LYS A O 1
ATOM 931 N N . LEU A 1 119 ? 6.060 8.212 -13.847 1.00 91.12 119 LEU A N 1
ATOM 932 C CA . LEU A 1 119 ? 4.877 7.441 -13.470 1.00 91.12 119 LEU A CA 1
ATOM 933 C C . LEU A 1 119 ? 4.563 7.618 -11.989 1.00 91.12 119 LEU A C 1
ATOM 935 O O . LEU A 1 119 ? 3.422 7.908 -11.647 1.00 91.12 119 LEU A O 1
ATOM 939 N N . GLN A 1 120 ? 5.577 7.529 -11.131 1.00 91.25 120 GLN A N 1
ATOM 940 C CA . GLN A 1 120 ? 5.450 7.783 -9.705 1.00 91.25 120 GLN A CA 1
ATOM 941 C C . GLN A 1 120 ? 4.802 9.142 -9.446 1.00 91.25 120 GLN A C 1
ATOM 943 O O . GLN A 1 120 ? 3.839 9.211 -8.688 1.00 91.25 120 GLN A O 1
ATOM 948 N N . GLU A 1 121 ? 5.295 10.221 -10.060 1.00 92.00 121 GLU A N 1
ATOM 949 C CA . GLU A 1 121 ? 4.714 11.548 -9.841 1.00 92.00 121 GLU A CA 1
ATOM 950 C C . GLU A 1 121 ? 3.267 11.614 -10.352 1.00 92.00 121 GLU A C 1
ATOM 952 O O . GLU A 1 121 ? 2.386 12.108 -9.650 1.00 92.00 121 GLU A O 1
ATOM 957 N N . GLN A 1 122 ? 2.982 11.045 -11.528 1.00 92.56 122 GLN A N 1
ATOM 958 C CA . GLN A 1 122 ? 1.623 10.980 -12.069 1.00 92.56 122 GLN A CA 1
ATOM 959 C C . GLN A 1 122 ? 0.653 10.270 -11.112 1.00 92.56 122 GLN A C 1
ATOM 961 O O . GLN A 1 122 ? -0.422 10.796 -10.811 1.00 92.56 122 GLN A O 1
ATOM 966 N N . TRP A 1 123 ? 1.017 9.081 -10.635 1.00 93.31 123 TRP A N 1
ATOM 967 C CA . TRP A 1 123 ? 0.162 8.275 -9.767 1.00 93.31 123 TRP A CA 1
ATOM 968 C C . TRP A 1 123 ? 0.082 8.848 -8.357 1.00 93.31 123 TRP A C 1
ATOM 970 O O . TRP A 1 123 ? -1.000 8.850 -7.782 1.00 93.31 123 TRP A O 1
ATOM 980 N N . LYS A 1 124 ? 1.161 9.438 -7.832 1.00 92.75 124 LYS A N 1
ATOM 981 C CA . LYS A 1 124 ? 1.154 10.183 -6.566 1.00 92.75 124 LYS A CA 1
ATOM 982 C C . LYS A 1 124 ? 0.122 11.305 -6.578 1.00 92.75 124 LYS A C 1
ATOM 984 O O . LYS A 1 124 ? -0.650 11.432 -5.632 1.00 92.75 124 LYS A O 1
ATOM 989 N N . GLN A 1 125 ? 0.08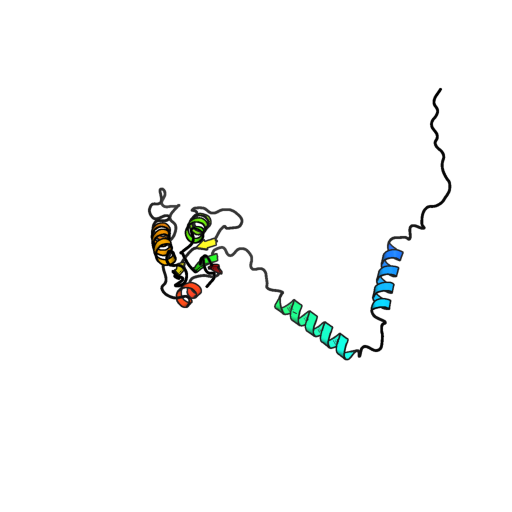4 12.101 -7.648 1.00 92.81 125 GLN A N 1
ATOM 990 C CA . GLN A 1 125 ? -0.902 13.173 -7.789 1.00 92.81 125 GLN A CA 1
ATOM 991 C C . GLN A 1 125 ? -2.327 12.617 -7.841 1.00 92.81 125 GLN A C 1
ATOM 993 O O . GLN A 1 125 ? -3.220 13.149 -7.187 1.00 92.81 125 GLN A O 1
ATOM 998 N N . GLN A 1 126 ? -2.558 11.529 -8.581 1.00 91.62 126 GLN A N 1
ATOM 999 C CA . GLN A 1 126 ? -3.876 10.891 -8.612 1.00 91.62 126 GLN A CA 1
ATOM 1000 C C . GLN A 1 126 ? -4.290 10.352 -7.244 1.00 91.62 126 GLN A C 1
ATOM 1002 O O . GLN A 1 126 ? -5.412 10.606 -6.821 1.00 91.62 126 GLN A O 1
ATOM 1007 N N . LEU A 1 127 ? -3.376 9.683 -6.542 1.00 91.25 127 LEU A N 1
ATOM 1008 C CA . LEU A 1 127 ? -3.604 9.094 -5.229 1.00 91.25 127 LEU A CA 1
ATOM 1009 C C . LEU A 1 127 ? -3.967 10.159 -4.187 1.00 91.25 127 LEU A C 1
ATOM 1011 O O . LEU A 1 127 ? -4.926 9.990 -3.444 1.00 91.25 127 LEU A O 1
ATOM 1015 N N . LEU A 1 128 ? -3.259 11.292 -4.187 1.00 90.06 128 LEU A N 1
ATOM 1016 C CA . LEU A 1 128 ? -3.573 12.427 -3.317 1.00 90.06 128 LEU A CA 1
ATOM 1017 C C . LEU A 1 128 ? -4.932 13.055 -3.637 1.00 90.06 128 LEU A C 1
ATOM 1019 O O . LEU A 1 128 ? -5.601 13.529 -2.724 1.00 90.06 128 LEU A O 1
ATOM 1023 N N . ASN A 1 129 ? -5.336 13.068 -4.910 1.00 90.12 129 ASN A N 1
ATOM 1024 C CA . ASN A 1 129 ? -6.607 13.639 -5.360 1.00 90.12 129 ASN A CA 1
ATOM 1025 C C . ASN A 1 129 ? -7.817 12.720 -5.117 1.00 90.12 129 ASN A C 1
ATOM 1027 O O . ASN A 1 129 ? -8.957 13.184 -5.231 1.00 90.12 129 ASN A O 1
ATOM 1031 N N . LEU A 1 130 ? -7.602 11.443 -4.777 1.00 86.31 130 LEU A N 1
ATOM 1032 C CA . LEU A 1 130 ? -8.687 10.523 -4.439 1.00 86.31 130 LEU A CA 1
ATOM 1033 C C . LEU A 1 130 ? -9.469 11.044 -3.226 1.00 86.31 130 LEU A C 1
ATOM 1035 O O . LEU A 1 130 ? -8.903 11.452 -2.217 1.00 86.31 130 LEU A O 1
ATOM 1039 N N . HIS A 1 131 ? -10.796 11.032 -3.348 1.00 79.94 131 HIS A N 1
ATOM 1040 C CA . HIS A 1 131 ? -11.752 11.314 -2.267 1.00 79.94 131 HIS A CA 1
ATOM 1041 C C . HIS A 1 131 ? -11.637 12.696 -1.584 1.00 79.94 131 HIS A C 1
ATOM 1043 O O . HIS A 1 131 ? -12.270 12.922 -0.557 1.00 79.94 131 HIS A O 1
ATOM 1049 N N . GLN A 1 132 ? -10.934 13.668 -2.185 1.00 77.12 132 GLN A N 1
ATOM 1050 C CA . GLN A 1 132 ? -10.802 15.029 -1.634 1.00 77.12 132 GLN A CA 1
ATOM 1051 C C . GLN A 1 132 ? -12.116 15.831 -1.583 1.00 77.12 132 GLN A C 1
ATOM 1053 O O . GLN A 1 132 ? -12.233 16.764 -0.793 1.00 77.12 132 GLN A O 1
ATOM 1058 N N . ASN A 1 133 ? -13.096 15.503 -2.432 1.00 78.56 133 ASN A N 1
ATOM 1059 C CA . ASN A 1 133 ? -14.368 16.227 -2.540 1.00 78.56 133 ASN A CA 1
ATOM 1060 C C . ASN A 1 133 ? -15.563 15.267 -2.388 1.00 78.56 133 ASN A C 1
ATOM 1062 O O . ASN A 1 133 ? -16.183 14.904 -3.396 1.00 78.56 133 ASN A O 1
ATOM 1066 N N . PRO A 1 134 ? -15.890 14.824 -1.161 1.00 78.62 134 PRO A N 1
ATOM 1067 C CA . PRO A 1 134 ? -17.056 13.981 -0.932 1.00 78.62 134 PRO A CA 1
ATOM 1068 C C . PRO A 1 134 ? -18.350 14.769 -1.193 1.00 78.62 134 PRO A C 1
ATOM 1070 O O . PRO A 1 134 ? -18.463 15.952 -0.867 1.00 78.62 134 PRO A O 1
ATOM 1073 N N . LYS A 1 135 ? -19.341 14.116 -1.812 1.00 77.38 135 LYS A N 1
ATOM 1074 C CA . LYS A 1 135 ? -20.666 14.715 -2.074 1.00 77.38 135 LYS A CA 1
ATOM 1075 C C . LYS A 1 135 ? -21.552 14.745 -0.824 1.00 77.38 135 LYS A C 1
ATOM 1077 O O . LYS A 1 135 ? -22.439 15.590 -0.741 1.00 77.38 135 LYS A O 1
ATOM 1082 N N . ASP A 1 136 ? -21.306 13.840 0.118 1.00 80.75 136 ASP A N 1
ATOM 1083 C CA . ASP A 1 136 ? -22.016 13.691 1.388 1.00 80.75 136 ASP A CA 1
ATOM 1084 C C . ASP A 1 136 ? -20.982 13.658 2.534 1.00 80.75 136 ASP A C 1
ATOM 1086 O O . ASP A 1 136 ? -19.959 12.984 2.387 1.00 80.75 136 ASP A O 1
ATOM 1090 N N . PRO A 1 137 ? -21.207 14.348 3.670 1.00 76.75 137 PRO A N 1
ATOM 1091 C CA . PRO A 1 137 ? -20.358 14.238 4.859 1.00 76.75 137 PRO A CA 1
ATOM 1092 C C . PRO A 1 137 ? -20.082 12.797 5.312 1.00 76.75 137 PRO A C 1
ATOM 1094 O O . PRO A 1 137 ? -19.001 12.522 5.834 1.00 76.75 137 PRO A O 1
ATOM 1097 N N . LEU A 1 138 ? -21.037 11.883 5.112 1.00 74.56 138 LEU A N 1
ATOM 1098 C CA . LEU A 1 138 ? -20.923 10.472 5.492 1.00 74.56 138 LEU A CA 1
ATOM 1099 C C . LEU A 1 138 ? -20.024 9.652 4.554 1.00 74.56 138 LEU A C 1
ATOM 1101 O O . LEU A 1 138 ? -19.597 8.567 4.935 1.00 74.56 138 LEU A O 1
ATOM 1105 N N . ASP A 1 139 ? -19.704 10.170 3.366 1.00 79.19 139 ASP A N 1
ATOM 1106 C CA . ASP A 1 139 ? -18.798 9.535 2.403 1.00 79.19 139 ASP A CA 1
ATOM 1107 C C . ASP A 1 139 ? -17.348 10.060 2.548 1.00 79.19 139 ASP A C 1
ATOM 1109 O O . ASP A 1 139 ? -16.530 9.920 1.637 1.00 79.19 139 ASP A O 1
ATOM 1113 N N . THR A 1 140 ? -17.021 10.710 3.672 1.00 80.62 140 THR A N 1
ATOM 1114 C CA . THR A 1 140 ? -15.671 11.230 3.931 1.00 80.62 140 THR A CA 1
ATOM 1115 C C . THR A 1 140 ? -14.709 10.088 4.235 1.00 80.62 140 THR A C 1
ATOM 1117 O O . THR A 1 140 ? -14.890 9.348 5.199 1.00 80.62 140 THR A O 1
ATOM 1120 N N . VAL A 1 141 ? -13.648 10.001 3.441 1.00 83.94 141 VAL A N 1
ATOM 1121 C CA . VAL A 1 141 ? -12.573 9.019 3.589 1.00 83.94 141 VAL A CA 1
ATOM 1122 C C . VAL A 1 141 ? -11.314 9.742 4.080 1.00 83.94 141 VAL A C 1
ATOM 1124 O O . VAL A 1 141 ? -11.038 10.850 3.608 1.00 83.94 141 VAL A O 1
ATOM 1127 N N . PRO A 1 142 ? -10.538 9.165 5.015 1.00 83.50 142 PRO A N 1
ATOM 1128 C CA . PRO A 1 142 ? -9.262 9.744 5.415 1.00 83.50 142 PRO A CA 1
ATOM 1129 C C . PRO A 1 142 ? -8.300 9.853 4.214 1.00 83.50 142 PRO A C 1
ATOM 1131 O O . PRO A 1 142 ? -8.203 8.921 3.411 1.00 83.50 142 PRO A O 1
ATOM 1134 N N . PRO A 1 143 ? -7.584 10.982 4.063 1.00 87.00 143 PRO A N 1
ATOM 1135 C CA . PRO A 1 143 ? -6.595 11.136 3.005 1.00 87.00 143 PRO A CA 1
ATOM 1136 C C . PRO A 1 143 ? -5.401 10.210 3.244 1.00 87.00 143 PRO A C 1
ATOM 1138 O O . PRO A 1 143 ? -5.020 9.947 4.385 1.00 87.00 143 PRO A O 1
ATOM 1141 N N . ILE A 1 144 ? -4.782 9.761 2.155 1.00 92.31 144 ILE A N 1
ATOM 1142 C CA . ILE A 1 144 ? -3.636 8.853 2.218 1.00 92.31 144 ILE A CA 1
ATOM 1143 C C . ILE A 1 144 ? -2.366 9.645 2.522 1.00 92.31 144 ILE A C 1
ATOM 1145 O O . ILE A 1 144 ? -2.085 10.671 1.897 1.00 92.31 144 ILE A O 1
ATOM 1149 N N . GLU A 1 145 ? -1.573 9.148 3.465 1.00 93.94 145 GLU A N 1
ATOM 1150 C CA . GLU A 1 145 ? -0.316 9.772 3.862 1.00 93.94 145 GLU A CA 1
ATOM 1151 C C . GLU A 1 145 ? 0.851 9.286 2.994 1.00 93.94 145 GLU A C 1
ATOM 1153 O O . GLU A 1 145 ? 1.124 8.089 2.907 1.00 93.94 145 GLU A O 1
ATOM 1158 N N . ILE A 1 146 ? 1.581 10.213 2.370 1.00 94.62 146 ILE A N 1
ATOM 1159 C CA . ILE A 1 146 ? 2.824 9.884 1.665 1.00 94.62 146 ILE A CA 1
ATOM 1160 C C . ILE A 1 146 ? 3.981 9.941 2.663 1.00 94.62 146 ILE A C 1
ATOM 1162 O O . ILE A 1 146 ? 4.346 11.023 3.124 1.00 94.62 146 ILE A O 1
ATOM 1166 N N . VAL A 1 147 ? 4.546 8.781 2.989 1.00 95.31 147 VAL A N 1
ATOM 1167 C CA . VAL A 1 147 ? 5.650 8.642 3.953 1.00 95.31 147 VAL A CA 1
ATOM 1168 C C . VAL A 1 147 ? 7.007 8.643 3.254 1.00 95.31 147 VAL A C 1
ATOM 1170 O O . VAL A 1 147 ? 7.088 8.443 2.041 1.00 95.31 147 VAL A O 1
ATOM 1173 N N . ASN A 1 148 ? 8.088 8.860 4.008 1.00 92.44 148 ASN A N 1
ATOM 1174 C CA . ASN A 1 148 ? 9.434 8.986 3.433 1.00 92.44 148 ASN A CA 1
ATOM 1175 C C . ASN A 1 148 ? 10.314 7.746 3.639 1.00 92.44 148 ASN A C 1
ATOM 1177 O O . ASN A 1 148 ? 11.385 7.655 3.036 1.00 92.44 148 ASN A O 1
ATOM 1181 N N . SER A 1 149 ? 9.885 6.793 4.467 1.00 92.81 149 SER A N 1
ATOM 1182 C CA . SER A 1 149 ? 10.643 5.576 4.758 1.00 92.81 149 SER A CA 1
ATOM 1183 C C . SER A 1 149 ? 9.751 4.343 4.896 1.00 92.81 149 SER A C 1
ATOM 1185 O O . SER A 1 149 ? 8.561 4.441 5.205 1.00 92.81 149 SER A O 1
ATOM 1187 N N . LEU A 1 150 ? 10.353 3.166 4.701 1.00 92.75 150 LEU A N 1
ATOM 1188 C CA . LEU A 1 150 ? 9.687 1.885 4.934 1.00 92.75 150 LEU A CA 1
ATOM 1189 C C . LEU A 1 150 ? 9.267 1.721 6.400 1.00 92.75 150 LEU A C 1
ATOM 1191 O O . LEU A 1 150 ? 8.171 1.245 6.669 1.00 92.75 150 LEU A O 1
ATOM 1195 N N . ASP A 1 151 ? 10.109 2.145 7.342 1.00 95.31 151 ASP A N 1
ATOM 1196 C CA . ASP A 1 151 ? 9.818 2.025 8.775 1.00 95.31 151 ASP A CA 1
ATOM 1197 C C . ASP A 1 151 ? 8.584 2.851 9.173 1.00 95.31 151 ASP A C 1
ATOM 1199 O O . ASP A 1 151 ? 7.742 2.387 9.942 1.00 95.31 151 ASP A O 1
ATOM 1203 N N . GLU A 1 152 ? 8.427 4.052 8.604 1.00 96.00 152 GLU A N 1
ATOM 1204 C CA . GLU A 1 152 ? 7.222 4.873 8.781 1.00 96.00 152 GLU A CA 1
ATOM 1205 C C . GLU A 1 152 ? 5.973 4.206 8.196 1.00 96.00 152 GLU A C 1
ATOM 1207 O O . GLU A 1 152 ? 4.904 4.285 8.805 1.00 96.00 152 GLU A O 1
ATOM 1212 N N . LEU A 1 153 ? 6.102 3.548 7.037 1.00 95.06 153 LEU A N 1
ATOM 1213 C CA . LEU A 1 153 ? 5.004 2.810 6.412 1.00 95.06 153 LEU A CA 1
ATOM 1214 C C . LEU A 1 153 ? 4.546 1.670 7.329 1.00 95.06 153 LEU A C 1
ATOM 1216 O O . LEU A 1 153 ? 3.375 1.604 7.701 1.00 95.06 153 LEU A O 1
ATOM 1220 N N . LEU A 1 154 ? 5.487 0.818 7.743 1.00 95.06 154 LEU A N 1
ATOM 1221 C CA . LEU A 1 154 ? 5.225 -0.361 8.569 1.00 95.06 154 LEU A CA 1
ATOM 1222 C C . LEU A 1 154 ? 4.677 -0.009 9.957 1.00 95.06 154 LEU A C 1
ATOM 1224 O O . LEU A 1 154 ? 3.924 -0.786 10.531 1.00 95.06 154 LEU A O 1
ATOM 1228 N N . ALA A 1 155 ? 5.006 1.165 10.499 1.00 95.38 155 ALA A N 1
ATOM 1229 C CA . ALA A 1 155 ? 4.440 1.630 11.764 1.00 95.38 155 ALA A CA 1
ATOM 1230 C C . ALA A 1 155 ? 2.948 2.010 11.669 1.00 95.38 155 ALA A C 1
ATOM 1232 O O . ALA A 1 155 ? 2.265 2.083 12.694 1.00 95.38 155 ALA A O 1
ATOM 1233 N N . LYS A 1 156 ? 2.439 2.291 10.462 1.00 93.00 156 LYS A N 1
ATOM 1234 C CA . LYS A 1 156 ? 1.076 2.794 10.229 1.00 93.00 156 LYS A CA 1
ATOM 1235 C C . LYS A 1 156 ? 0.112 1.735 9.697 1.00 93.00 156 LYS A C 1
ATOM 1237 O O . LYS A 1 156 ? -1.095 1.926 9.839 1.00 93.00 156 LYS A O 1
ATOM 1242 N N . CYS A 1 157 ? 0.615 0.653 9.104 1.00 94.25 157 CYS A N 1
ATOM 1243 C CA . CYS A 1 157 ? -0.197 -0.383 8.472 1.00 94.25 157 CYS A CA 1
ATOM 1244 C C . CYS A 1 157 ? -0.005 -1.770 9.096 1.00 94.25 157 CYS A C 1
ATOM 1246 O O . CYS A 1 157 ? 1.067 -2.110 9.586 1.00 94.25 157 CYS A O 1
ATOM 1248 N N . ASP A 1 158 ? -1.041 -2.593 8.994 1.00 93.88 158 ASP A N 1
ATOM 1249 C CA . ASP A 1 158 ? -1.059 -3.990 9.427 1.00 93.88 158 ASP A CA 1
ATOM 1250 C C . ASP A 1 158 ? -0.661 -4.942 8.278 1.00 93.88 158 ASP A C 1
ATOM 1252 O O . ASP A 1 158 ? -0.182 -6.051 8.514 1.00 93.88 158 ASP A O 1
ATOM 1256 N N . GLY A 1 159 ? -0.808 -4.496 7.025 1.00 92.94 159 GLY A N 1
ATOM 1257 C CA . GLY A 1 159 ? -0.366 -5.207 5.825 1.00 92.94 159 GLY A CA 1
ATOM 1258 C C . GLY A 1 159 ? 0.195 -4.270 4.756 1.00 92.94 159 GLY A C 1
ATOM 1259 O O . GLY A 1 159 ? -0.118 -3.083 4.731 1.00 92.94 159 GLY A O 1
ATOM 1260 N N . VAL A 1 160 ? 1.018 -4.809 3.852 1.00 94.31 160 VAL A N 1
ATOM 1261 C CA . VAL A 1 160 ? 1.640 -4.043 2.760 1.00 94.31 160 VAL A CA 1
ATOM 1262 C C . VAL A 1 160 ? 1.268 -4.633 1.406 1.00 94.31 160 VAL A C 1
ATOM 1264 O O . VAL A 1 160 ? 1.404 -5.834 1.180 1.00 94.31 160 VAL A O 1
ATOM 1267 N N . MET A 1 161 ? 0.842 -3.769 0.488 1.00 93.69 161 MET A N 1
ATOM 1268 C CA . MET A 1 161 ? 0.692 -4.070 -0.931 1.00 93.69 161 MET A CA 1
ATOM 1269 C C . MET A 1 161 ? 1.889 -3.519 -1.698 1.00 93.69 161 MET A C 1
ATOM 1271 O O . MET A 1 161 ? 2.204 -2.335 -1.599 1.00 93.69 161 MET A O 1
ATOM 1275 N N . ILE A 1 162 ? 2.540 -4.371 -2.485 1.00 92.88 162 ILE A N 1
ATOM 1276 C CA . ILE A 1 162 ? 3.709 -3.994 -3.281 1.00 92.88 162 ILE A CA 1
ATOM 1277 C C . ILE A 1 162 ? 3.255 -3.750 -4.719 1.00 92.88 162 ILE A C 1
ATOM 1279 O O . ILE A 1 162 ? 2.766 -4.664 -5.383 1.00 92.88 162 ILE A O 1
ATOM 1283 N N . PHE A 1 163 ? 3.425 -2.518 -5.192 1.00 90.94 163 PHE A N 1
ATOM 1284 C CA . PHE A 1 163 ? 3.095 -2.102 -6.556 1.00 90.94 163 PHE A CA 1
ATOM 1285 C C . PHE A 1 163 ? 4.292 -1.547 -7.331 1.00 90.94 163 PHE A C 1
ATOM 1287 O O . PHE A 1 163 ? 4.092 -1.035 -8.430 1.00 90.94 163 PHE A O 1
ATOM 1294 N N . SER A 1 164 ? 5.517 -1.701 -6.814 1.00 86.31 164 SER A N 1
ATOM 1295 C CA . SER A 1 164 ? 6.736 -1.389 -7.567 1.00 86.31 164 SER A CA 1
ATOM 1296 C C . SER A 1 164 ? 6.797 -2.186 -8.876 1.00 86.31 164 SER A C 1
ATOM 1298 O O . SER A 1 164 ? 6.687 -3.415 -8.858 1.00 86.31 164 SER A O 1
ATOM 1300 N N . LEU A 1 165 ? 7.020 -1.506 -10.003 1.00 84.19 165 LEU A N 1
ATOM 1301 C CA . LEU A 1 165 ? 7.205 -2.138 -11.318 1.00 84.19 165 LEU A CA 1
ATOM 1302 C C . LEU A 1 165 ? 8.376 -3.132 -11.356 1.00 84.19 165 LEU A C 1
ATOM 1304 O O . LEU A 1 165 ? 8.354 -4.074 -12.145 1.00 84.19 165 LEU A O 1
ATOM 1308 N N . ASP A 1 166 ? 9.381 -2.916 -10.510 1.00 80.81 166 ASP A N 1
ATOM 1309 C CA . ASP A 1 166 ? 10.635 -3.675 -10.470 1.00 80.81 166 ASP A CA 1
ATOM 1310 C C . ASP A 1 166 ? 10.703 -4.657 -9.277 1.00 80.81 166 ASP A C 1
ATOM 1312 O O . ASP A 1 166 ? 11.669 -5.396 -9.116 1.00 80.81 166 ASP A O 1
ATOM 1316 N N . GLY A 1 167 ? 9.667 -4.694 -8.426 1.00 72.31 167 GLY A N 1
ATOM 1317 C CA . GLY A 1 167 ? 9.549 -5.662 -7.326 1.00 72.31 167 GLY A CA 1
ATOM 1318 C C . GLY A 1 167 ? 10.559 -5.495 -6.181 1.00 72.31 167 GLY A C 1
ATOM 1319 O O . GLY A 1 167 ? 10.899 -6.486 -5.534 1.00 72.31 167 GLY A O 1
ATOM 1320 N N . ARG A 1 168 ? 11.052 -4.271 -5.959 1.00 65.31 168 ARG A N 1
ATOM 1321 C CA . ARG A 1 168 ? 12.018 -3.921 -4.903 1.00 65.31 168 ARG A CA 1
ATOM 1322 C C . ARG A 1 168 ? 11.362 -3.600 -3.565 1.00 65.31 168 ARG A C 1
ATOM 1324 O O . ARG A 1 168 ? 10.217 -3.100 -3.575 1.00 65.31 168 ARG A O 1
#

=== Feature glossary ===
Feature key, reading from the visual/contextual features back to the raw sequence:

Rendered structure images. Six rendered views show the 3D structure from the faces of a cube — i.e. along ±x, ±y, ±z. Rendering representation is drawn randomly per protein from cartoon (secondary-structure ribbons), sticks (backbone bonds), or molecular surface; coloring is either N→C rainbow (blue at the N-terminus through red at the C-terminus) or one color per chain.

Contact-map, Ramachandran, and PAE plots. The contact map is a binary N×N matrix image: pixel (i, j) is dark where Cα_i and Cα_j are within 8 Å and |i−j|>4. Because the |i−j|>4 filter removes local helical contacts, off-diagonal stripes parallel to the main diagonal indicate parallel β-sheets; stripes perpendicular to it indicate antiparallel β-sheets. The Ramachandran plot scatters every residue's (φ, ψ) pair against the sterically allowed regions. The PAE heatmap renders the predicted-aligned-error matrix.

InterPro / GO / CATH / organism. Database cross-references. InterPro integrates a dozen domain/family signature databases into unified entries with residue-range hits. GO terms attach function/process/location labels with evidence codes. CATH codes position the fold in a four-level structural taxonomy. Organism is the NCBI-taxonomy species name.

Nearest PDB structures. The Foldseek neighbor list gives the closest experimentally determined structures in the PDB, ranked by structural alignment. TM-score near 1 means near-identical fold; near 0.3 means only rough topology match. This is how one finds what a novel AlphaFold prediction most resembles in the solved-structure universe.

Predicted aligned error. PAE(i, j) answers: if I align the predicted and true structures on residue i, how far off (in Å) do I expect residue j to be? A block-diagonal PAE matrix with low values on the blocks and high values off-diagonal is the signature of a multi-domain protein with confidently predicted domains but uncertain inter-domain orientation.

Solvent-accessible surface area. Accessible surface area quantifies burial. A residue with SASA near zero is packed into the hydrophobic core; one with SASA >100 Å² sits on the surface. Computed here via the Shrake–Rupley numerical algorithm with a 1.4 Å probe.

B-factor. B-factor (Debye–Waller factor) reflects atomic displacement in the crystal lattice. It is an experimental observable (units Å²), not a prediction; low values mean the atom is pinned down, high values mean it moves or is heterogeneous across the crystal.

pLDDT. For AlphaFold models, the B-factor field carries pLDDT — the model's own estimate of local accuracy on a 0–100 scale. Regions with pLDDT<50 should be treated as essentially unmodeled; they often correspond to intrinsically disordered segments.

Backbone torsions (φ/ψ). φ (phi) and ψ (psi) are the two rotatable backbone dihedrals per residue: φ is the C(i-1)–N–Cα–C torsion, ψ is the N–Cα–C–N(i+1) torsion, both in degrees on (−180°, 180°]. α-helical residues cluster near (−60°, −45°); β-strand residues near (−120°, +130°). A Ramachandran plot is simply a scatter of (φ, ψ) for every residue.

Radius of gyration, Cα contacts, bounding box. Radius of gyration (Rg) is the root-mean-square distance of Cα atoms from their centroid — a single number for overall size and compactness. A globular domain of N residues has Rg ≈ 2.2·N^0.38 Å; an extended or disordered chain has a much larger Rg. The Cα contact count is the number of residue pairs whose Cα atoms are within 8 Å and are more than four positions apart in sequence — a standard proxy for tertiary packing density. The bounding box is the smallest axis-aligned box enclosing all Cα atoms.

Secondary structure (3-state, P-SEA). Three-state secondary structure (P-SEA) collapses the eight DSSP classes into helix (a), strand (b), and coil (c). P-SEA assigns these from Cα geometry alone — distances and angles — without requiring backbone oxygens, so it works on any Cα trace.

Secondary structure (8-state, DSSP). DSSP 8-state secondary structure assigns each residue one of H (α-helix), G (3₁₀-helix), I (π-helix), E (extended β-strand), B (isolated β-bridge), T (hydrogen-bonded turn), S (bend), or '-' (coil). The assignment is computed from backbone hydrogen-bond geometry via the Kabsch–Sander algorithm.

Foldseek 3Di. A 3Di character summarizes, for each residue, the relative orientation of the Cα frame of its nearest spatial neighbor. Because it encodes fold topology rather than chemistry, 3Di alignments detect remote structural similarity that sequence alignment misses.

mmCIF coordinates. The mmCIF block holds the 3D Cartesian coordinates of each backbone atom (N, Cα, C, O) in ångströms. mmCIF is the PDB's canonical archive format — a tagged-loop text representation of the atomic model.

Sequence. Sequence gives the chain of amino acids in standard one-letter code (A=alanine, C=cysteine, …, Y=tyrosine), read N→C. It is the only feature that is directly encoded by the gene; all structural features are derived from the folded form of this sequence.